Protein AF-A0A3S3R1X0-F1 (afdb_monomer)

Mean predicted aligned error: 11.69 Å

pLDDT: mean 77.54, std 13.38, range [48.22, 95.5]

Organism: NCBI:txid1859133

Structure (mmCIF, N/CA/C/O backbone):
data_AF-A0A3S3R1X0-F1
#
_entry.id   AF-A0A3S3R1X0-F1
#
loop_
_atom_site.group_PDB
_atom_site.id
_atom_site.type_symbol
_atom_site.label_atom_id
_atom_site.label_alt_id
_atom_site.label_comp_id
_atom_site.label_asym_id
_atom_site.label_entity_id
_atom_site.label_seq_id
_atom_site.pdbx_PDB_ins_code
_atom_site.Cartn_x
_atom_site.Cartn_y
_atom_site.Cartn_z
_atom_site.occupancy
_atom_site.B_iso_or_equiv
_atom_site.auth_seq_id
_atom_site.auth_comp_id
_atom_site.auth_asym_id
_atom_site.auth_atom_id
_atom_site.pdbx_PDB_model_num
ATOM 1 N N . MET A 1 1 ? -2.869 4.949 3.971 1.00 79.75 1 MET A N 1
ATOM 2 C CA . MET A 1 1 ? -4.034 4.522 3.179 1.00 79.75 1 MET A CA 1
ATOM 3 C C . MET A 1 1 ? -5.345 4.924 3.869 1.00 79.75 1 MET A C 1
ATOM 5 O O . MET A 1 1 ? -5.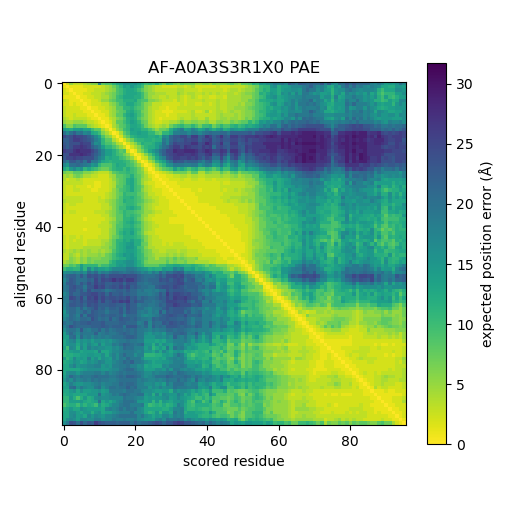920 5.907 3.430 1.00 79.75 1 MET A O 1
ATOM 9 N N . LEU A 1 2 ? -5.701 4.366 5.033 1.00 88.69 2 LEU A N 1
ATOM 10 C CA . LEU A 1 2 ? -6.910 4.738 5.812 1.00 88.69 2 LEU A CA 1
ATOM 11 C C . LEU A 1 2 ? -7.113 6.249 6.059 1.00 88.69 2 LEU A C 1
ATOM 13 O O . LEU A 1 2 ? -8.206 6.770 5.876 1.00 88.69 2 LEU A O 1
ATOM 17 N N . LYS A 1 3 ? -6.039 6.986 6.386 1.00 86.56 3 LYS A N 1
ATOM 18 C CA . LYS A 1 3 ? -6.093 8.452 6.559 1.00 86.56 3 LYS A CA 1
ATOM 19 C C . LYS A 1 3 ? -6.559 9.200 5.297 1.00 86.56 3 LYS A C 1
ATOM 21 O O . LYS A 1 3 ? -7.190 10.242 5.425 1.00 86.56 3 LYS A O 1
ATOM 26 N N . ARG A 1 4 ? -6.225 8.703 4.095 1.00 85.00 4 ARG A N 1
ATOM 27 C CA . ARG A 1 4 ? -6.652 9.310 2.817 1.00 85.00 4 ARG A CA 1
ATOM 28 C C . ARG A 1 4 ? -8.145 9.084 2.565 1.00 85.00 4 ARG A C 1
ATOM 30 O O . ARG A 1 4 ? -8.790 9.975 2.037 1.00 85.00 4 ARG A O 1
ATOM 37 N N . GLU A 1 5 ? -8.675 7.956 3.032 1.00 85.88 5 GLU A N 1
ATOM 38 C CA . GLU A 1 5 ? -10.105 7.605 3.002 1.00 85.88 5 GLU A CA 1
ATOM 39 C C . GLU A 1 5 ? -10.906 8.260 4.147 1.00 85.88 5 GLU A C 1
ATOM 41 O O . GLU A 1 5 ? -12.083 7.978 4.340 1.00 85.88 5 GLU A O 1
ATOM 46 N N . GLY A 1 6 ? -10.275 9.129 4.948 1.00 88.56 6 GLY A N 1
ATOM 47 C CA . GLY A 1 6 ? -10.934 9.839 6.046 1.00 88.56 6 GLY A CA 1
ATOM 48 C C . GLY A 1 6 ? -11.225 8.987 7.286 1.00 88.56 6 GLY A C 1
ATOM 49 O O . GLY A 1 6 ? -11.931 9.457 8.176 1.00 88.56 6 GLY A O 1
ATOM 50 N N . ILE A 1 7 ? -10.666 7.775 7.386 1.00 89.62 7 ILE A N 1
ATOM 51 C CA . ILE A 1 7 ? -10.919 6.862 8.508 1.00 89.62 7 ILE A CA 1
ATOM 52 C C . ILE A 1 7 ? -9.928 7.129 9.653 1.00 89.62 7 ILE A C 1
ATOM 54 O O . ILE A 1 7 ? -8.712 6.988 9.462 1.00 89.62 7 ILE A O 1
ATOM 58 N N . PRO A 1 8 ? -10.404 7.491 10.862 1.00 89.56 8 PRO A N 1
ATOM 59 C CA . PRO A 1 8 ? -9.548 7.622 12.035 1.00 89.56 8 PRO A CA 1
ATOM 60 C C . PRO A 1 8 ? -9.014 6.252 12.473 1.00 89.56 8 PRO A C 1
ATOM 62 O O . PRO A 1 8 ? -9.783 5.372 12.854 1.00 89.56 8 PRO A O 1
ATOM 65 N N . SER A 1 9 ? -7.692 6.083 12.465 1.00 90.50 9 SER A N 1
ATOM 66 C CA . SER A 1 9 ? -7.041 4.811 12.798 1.00 90.50 9 SER A CA 1
ATOM 67 C C . SER A 1 9 ? -5.724 5.012 13.547 1.00 90.50 9 SER A C 1
ATOM 69 O O . SER A 1 9 ? -5.005 5.974 13.261 1.00 90.50 9 SER A O 1
ATOM 71 N N . ILE A 1 10 ? -5.363 4.074 14.425 1.00 91.12 10 ILE A N 1
ATOM 72 C CA . ILE A 1 10 ? -4.055 4.021 15.100 1.00 91.12 10 ILE A CA 1
ATOM 73 C C . ILE A 1 10 ? -3.376 2.694 14.763 1.00 91.12 10 ILE A C 1
ATOM 75 O O . ILE A 1 10 ? -3.961 1.634 14.966 1.00 91.12 10 ILE A O 1
ATOM 79 N N . ALA A 1 11 ? -2.143 2.760 14.266 1.00 86.94 11 ALA A N 1
ATOM 80 C CA . ALA A 1 11 ? -1.293 1.595 14.055 1.00 86.94 11 ALA A CA 1
ATOM 81 C C . ALA A 1 11 ? -0.484 1.308 15.329 1.00 86.94 11 ALA A C 1
ATOM 83 O O . ALA A 1 11 ? 0.147 2.214 15.873 1.00 86.94 11 ALA A O 1
ATOM 84 N N . VAL A 1 12 ? -0.515 0.063 15.798 1.00 86.31 12 VAL A N 1
ATOM 85 C CA . VAL A 1 12 ? 0.174 -0.404 17.005 1.00 86.31 12 VAL A CA 1
ATOM 86 C C . VAL A 1 12 ? 0.992 -1.641 16.656 1.00 86.31 12 VAL A C 1
ATOM 88 O O . VAL A 1 12 ? 0.463 -2.608 16.110 1.00 86.31 12 VAL A O 1
ATOM 91 N N . SER A 1 13 ? 2.280 -1.611 16.976 1.00 77.00 13 SER A N 1
ATOM 92 C CA . SER A 1 13 ? 3.156 -2.780 16.946 1.00 77.00 13 SER A CA 1
ATOM 93 C C . SER A 1 13 ? 3.248 -3.376 18.346 1.00 77.00 13 SER A C 1
ATOM 95 O O . SER A 1 13 ? 3.460 -2.635 19.305 1.00 77.00 13 SER A O 1
ATOM 97 N N . GLU A 1 14 ? 3.143 -4.695 18.464 1.00 65.62 14 GLU A N 1
ATOM 98 C CA . GLU A 1 14 ? 3.676 -5.385 19.640 1.00 65.62 14 GLU A CA 1
ATOM 99 C C . GLU A 1 14 ? 5.199 -5.470 19.474 1.00 65.62 14 GLU A C 1
ATOM 101 O O . GLU A 1 14 ? 5.680 -5.696 18.365 1.00 65.62 14 GLU A O 1
ATOM 106 N N . ASP A 1 15 ? 5.951 -5.189 20.539 1.00 61.72 15 ASP A N 1
ATOM 107 C CA . ASP A 1 15 ? 7.405 -4.995 20.534 1.00 61.72 15 ASP A CA 1
ATOM 108 C C . ASP A 1 15 ? 8.173 -6.033 19.689 1.00 61.72 15 ASP A C 1
ATOM 110 O O . ASP A 1 15 ? 8.497 -7.127 20.148 1.00 61.72 15 ASP A O 1
ATOM 114 N N . SER A 1 16 ? 8.539 -5.675 18.456 1.00 53.66 16 SER A N 1
ATOM 115 C CA . SER A 1 16 ? 9.461 -6.456 17.631 1.00 53.66 16 SER A CA 1
ATOM 116 C C . SER A 1 16 ? 10.818 -5.766 17.628 1.00 53.66 16 SER A C 1
ATOM 118 O O . SER A 1 16 ? 11.134 -4.945 16.764 1.00 53.66 16 SER A O 1
ATOM 120 N N . ASN A 1 17 ? 11.620 -6.091 18.640 1.00 48.97 17 ASN A N 1
ATOM 121 C CA . ASN A 1 17 ? 13.052 -5.830 18.645 1.00 48.97 17 ASN A CA 1
ATOM 122 C C . ASN A 1 17 ? 13.641 -6.446 17.358 1.00 48.97 17 ASN A C 1
ATOM 124 O O . ASN A 1 17 ? 13.473 -7.641 17.126 1.00 48.97 17 ASN A O 1
ATOM 128 N N . CYS A 1 18 ? 14.288 -5.643 16.507 1.00 55.47 18 CYS A N 1
ATOM 129 C CA . CYS A 1 18 ? 14.878 -6.061 15.223 1.00 55.47 18 CYS A CA 1
ATOM 130 C C . CYS A 1 18 ? 16.132 -6.946 15.415 1.00 55.47 18 CYS A C 1
ATOM 132 O O . CYS A 1 18 ? 17.221 -6.639 14.935 1.00 55.47 18 CYS A O 1
ATOM 134 N N . GLY A 1 19 ? 15.995 -8.046 16.154 1.00 52.09 19 GLY A N 1
ATOM 135 C CA . GLY A 1 19 ? 17.039 -9.020 16.432 1.00 52.09 19 GLY A CA 1
ATOM 136 C C . GLY A 1 19 ? 16.588 -10.419 16.028 1.00 52.09 19 GLY A C 1
ATOM 137 O O . GLY A 1 19 ? 15.831 -11.049 16.750 1.00 52.09 19 GLY A O 1
ATOM 138 N N . GLN A 1 20 ? 17.117 -10.888 14.896 1.00 49.00 20 GLN A N 1
ATOM 139 C CA . GLN A 1 20 ? 17.122 -12.276 14.411 1.00 49.00 20 GLN A CA 1
ATOM 140 C C . GLN A 1 20 ? 15.781 -12.949 14.051 1.00 49.00 20 GLN A C 1
ATOM 142 O O . GLN A 1 20 ? 15.090 -13.509 14.890 1.00 49.00 20 GLN A O 1
ATOM 147 N N . GLY A 1 21 ? 15.581 -13.092 12.733 1.00 50.72 21 GLY A N 1
ATOM 148 C CA . GLY A 1 21 ? 15.026 -14.307 12.125 1.00 50.72 21 GLY A CA 1
ATOM 149 C C . GLY A 1 21 ? 13.514 -14.312 11.902 1.00 50.72 21 GLY A C 1
ATOM 150 O O . GLY A 1 21 ? 12.750 -14.481 12.838 1.00 50.72 21 GLY A O 1
ATOM 151 N N . SER A 1 22 ? 13.109 -14.249 10.626 1.00 48.22 22 SER A N 1
ATOM 152 C CA . SER A 1 22 ? 11.730 -14.405 10.126 1.00 48.22 22 SER A CA 1
ATOM 153 C C . SER A 1 22 ? 10.782 -13.224 10.408 1.00 48.22 22 SER A C 1
ATOM 155 O O . SER A 1 22 ? 9.907 -13.299 11.267 1.00 48.22 22 SER A O 1
ATOM 157 N N . CYS A 1 23 ? 10.922 -12.147 9.621 1.00 52.62 23 CYS A N 1
ATOM 158 C CA . CYS A 1 23 ? 10.056 -10.958 9.614 1.00 52.62 23 CYS A CA 1
ATOM 159 C C . CYS A 1 23 ? 8.610 -11.252 9.164 1.00 52.62 23 CYS A C 1
ATOM 161 O O . CYS A 1 23 ? 8.199 -10.861 8.074 1.00 52.62 23 CYS A O 1
ATOM 163 N N . ALA A 1 24 ? 7.810 -11.890 10.014 1.00 54.47 24 ALA A N 1
ATOM 164 C CA . ALA A 1 24 ? 6.364 -11.715 9.976 1.00 54.47 24 ALA A CA 1
ATOM 165 C C . ALA A 1 24 ? 6.024 -10.499 10.852 1.00 54.47 24 ALA A C 1
ATOM 167 O O . ALA A 1 24 ? 5.821 -10.621 12.059 1.00 54.47 24 ALA A O 1
ATOM 168 N N . THR A 1 25 ? 6.051 -9.301 10.266 1.00 65.56 25 THR A N 1
ATOM 169 C CA . THR A 1 25 ? 5.652 -8.075 10.968 1.00 65.56 25 THR A CA 1
ATOM 170 C C . THR A 1 25 ? 4.134 -8.065 11.102 1.00 65.56 25 THR A C 1
ATOM 172 O O . THR A 1 25 ? 3.424 -7.755 10.150 1.00 65.56 25 THR A O 1
ATOM 175 N N . ASN A 1 26 ? 3.631 -8.408 12.286 1.00 70.94 26 ASN A N 1
ATOM 176 C CA . ASN A 1 26 ? 2.222 -8.222 12.610 1.00 70.94 26 ASN A CA 1
ATOM 177 C C . ASN A 1 26 ? 2.006 -6.786 13.099 1.00 70.94 26 ASN A C 1
ATOM 179 O O . ASN A 1 26 ? 2.696 -6.318 14.004 1.00 70.94 26 ASN A O 1
ATOM 183 N N . LEU A 1 27 ? 1.045 -6.089 12.494 1.00 81.38 27 LEU A N 1
ATOM 184 C CA . LEU A 1 27 ? 0.634 -4.743 12.880 1.00 81.38 27 LEU A CA 1
ATOM 185 C C . LEU A 1 27 ? -0.848 -4.764 13.243 1.00 81.38 27 LEU A C 1
ATOM 187 O O . LEU A 1 27 ? -1.676 -5.227 1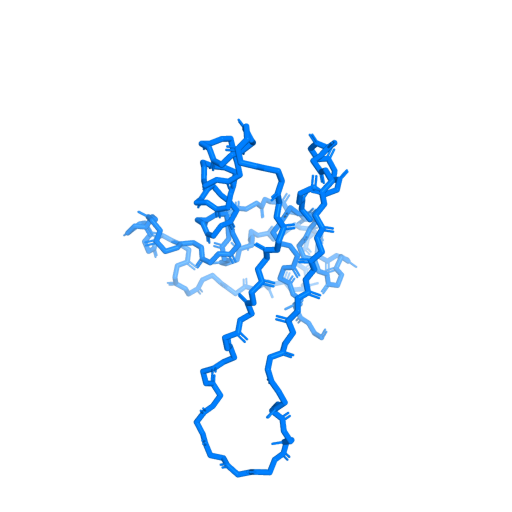2.459 1.00 81.38 27 LEU A O 1
ATOM 191 N N . PHE A 1 28 ? -1.193 -4.212 14.400 1.00 86.88 28 PHE A N 1
ATOM 192 C CA . PHE A 1 28 ? -2.581 -4.038 14.807 1.00 86.88 28 PHE A CA 1
ATOM 193 C C . PHE A 1 28 ? -3.070 -2.651 14.410 1.00 86.88 28 PHE A C 1
ATOM 195 O O . PHE A 1 28 ? -2.396 -1.649 14.647 1.00 86.88 28 PHE A O 1
ATOM 202 N N . VAL A 1 29 ? -4.270 -2.577 13.839 1.00 89.94 29 VAL A N 1
ATOM 203 C CA . VAL A 1 29 ? -4.915 -1.304 13.507 1.00 89.94 29 VAL A CA 1
ATOM 204 C C . VAL A 1 29 ? -6.158 -1.145 14.371 1.00 89.94 29 VAL A C 1
ATOM 206 O O . VAL A 1 29 ? -7.117 -1.904 14.251 1.00 89.94 29 VAL A O 1
ATOM 209 N N . GLN A 1 30 ? -6.145 -0.149 15.253 1.00 92.62 30 GLN A N 1
ATOM 210 C CA . GLN A 1 30 ? -7.310 0.225 16.048 1.00 92.62 30 GLN A CA 1
ATOM 211 C C . GLN A 1 30 ? -8.164 1.225 15.271 1.00 92.62 30 GLN A C 1
ATOM 213 O O . GLN A 1 30 ? -7.666 2.256 14.812 1.00 92.62 30 GLN A O 1
ATOM 218 N N . ILE A 1 31 ? -9.454 0.918 15.155 1.00 93.75 31 ILE A N 1
ATOM 219 C CA . ILE A 1 31 ? -10.467 1.692 14.428 1.00 93.75 31 ILE A CA 1
ATOM 220 C C . ILE A 1 31 ? -11.752 1.769 15.254 1.00 93.75 31 ILE A C 1
ATOM 222 O O . ILE A 1 31 ? -11.923 1.037 16.235 1.00 93.75 31 ILE A O 1
ATOM 226 N N . ARG A 1 32 ? -12.699 2.621 14.852 1.00 94.19 32 ARG A N 1
ATOM 227 C CA . ARG A 1 32 ? -14.055 2.550 15.410 1.00 94.19 32 ARG A CA 1
ATOM 228 C C . ARG A 1 32 ? -14.737 1.294 14.883 1.00 94.19 32 ARG A C 1
ATOM 230 O O . ARG A 1 32 ? -14.628 0.965 13.709 1.00 94.19 32 ARG A O 1
ATOM 237 N N . LYS A 1 33 ? -15.512 0.623 15.738 1.00 93.81 33 LYS A N 1
ATOM 238 C CA . LYS A 1 33 ? -16.255 -0.586 15.349 1.00 93.81 33 LYS A CA 1
ATOM 239 C C . LYS A 1 33 ? -17.215 -0.345 14.174 1.00 93.81 33 LYS A C 1
ATOM 241 O O . LYS A 1 33 ? -17.437 -1.261 13.391 1.00 93.81 33 LYS A O 1
ATOM 246 N N . SER A 1 34 ? -17.771 0.864 14.065 1.00 95.50 34 SER A N 1
ATOM 247 C CA . SER A 1 34 ? -18.637 1.275 12.952 1.00 95.50 34 SER A CA 1
ATOM 248 C C . SER A 1 34 ? -17.947 1.200 11.594 1.00 95.50 34 SER A C 1
ATOM 250 O O . SER A 1 34 ? -18.619 0.956 10.603 1.00 95.50 34 SER A O 1
ATOM 252 N N . ASP A 1 35 ? -16.626 1.359 11.566 1.00 93.50 35 ASP A N 1
ATOM 253 C CA . ASP A 1 35 ? -15.859 1.543 10.335 1.00 93.50 35 ASP A CA 1
ATOM 254 C C . ASP A 1 35 ? -15.253 0.208 9.859 1.00 93.50 35 ASP A C 1
ATOM 256 O O . ASP A 1 35 ? -14.528 0.166 8.874 1.00 93.50 35 ASP A O 1
ATOM 260 N N . LEU A 1 36 ? -15.523 -0.902 10.563 1.00 92.50 36 LEU A N 1
ATOM 261 C CA . LEU A 1 36 ? -14.860 -2.189 10.337 1.00 92.50 36 LEU A CA 1
ATOM 262 C C . LEU A 1 36 ? -15.035 -2.711 8.909 1.00 92.50 36 LEU A C 1
ATOM 264 O O . LEU A 1 36 ? -14.060 -3.138 8.300 1.00 92.50 36 LEU A O 1
ATOM 268 N N . GLN A 1 37 ? -16.263 -2.689 8.389 1.00 94.44 37 GLN A N 1
ATOM 269 C CA . GLN A 1 37 ? -16.544 -3.209 7.049 1.00 94.44 37 GLN A CA 1
ATOM 270 C C . GLN A 1 37 ? -15.834 -2.386 5.974 1.00 94.44 37 GLN A C 1
ATOM 272 O O . GLN A 1 37 ? -15.193 -2.956 5.093 1.00 94.44 37 GLN A O 1
ATOM 277 N N . ASP A 1 38 ? -15.880 -1.060 6.103 1.00 92.50 38 ASP A N 1
ATOM 278 C CA . ASP A 1 38 ? -15.218 -0.153 5.171 1.00 92.50 38 ASP A CA 1
ATOM 279 C C . ASP A 1 38 ? -13.700 -0.338 5.219 1.00 92.50 38 ASP A C 1
ATOM 281 O O . ASP A 1 38 ? -13.067 -0.480 4.177 1.00 92.50 38 ASP A O 1
ATOM 285 N N . VAL A 1 39 ? -13.114 -0.418 6.420 1.00 92.94 39 VAL A N 1
ATOM 286 C CA . VAL A 1 39 ? -11.670 -0.623 6.610 1.00 92.94 39 VAL A CA 1
ATOM 287 C C . VAL A 1 39 ? -11.196 -1.931 5.993 1.00 92.94 39 VAL A C 1
ATOM 289 O O . VAL A 1 39 ? -10.157 -1.927 5.339 1.00 92.94 39 VAL A O 1
ATOM 292 N N . VAL A 1 40 ? -11.927 -3.033 6.178 1.00 91.88 40 VAL A N 1
ATOM 293 C CA . VAL A 1 40 ? -11.554 -4.331 5.593 1.00 91.88 40 VAL A CA 1
ATOM 294 C C .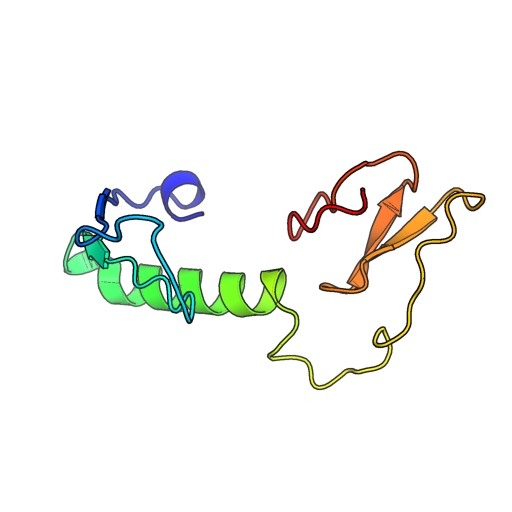 VAL A 1 40 ? -11.548 -4.250 4.067 1.00 91.88 40 VAL A C 1
ATOM 296 O O . VAL A 1 40 ? -10.529 -4.563 3.460 1.00 91.88 40 VAL A O 1
ATOM 299 N N . ALA A 1 41 ? -12.615 -3.734 3.452 1.00 91.38 41 ALA A N 1
ATOM 300 C CA . ALA A 1 41 ? -12.709 -3.619 1.993 1.00 91.38 41 ALA A CA 1
ATOM 301 C C . ALA A 1 41 ? -11.629 -2.696 1.398 1.00 91.38 41 ALA A C 1
ATOM 303 O O . ALA A 1 41 ? -11.095 -2.928 0.313 1.00 91.38 41 ALA A O 1
ATOM 304 N N . ILE A 1 42 ? -11.308 -1.628 2.124 1.00 90.88 42 ILE A N 1
ATOM 305 C CA . ILE A 1 42 ? -10.231 -0.695 1.812 1.00 90.88 42 ILE A CA 1
ATOM 306 C C . ILE A 1 42 ? -8.897 -1.457 1.849 1.00 90.88 42 ILE A C 1
ATOM 308 O O . ILE A 1 42 ? -8.231 -1.530 0.818 1.00 90.88 42 ILE A O 1
ATOM 312 N N . LEU A 1 43 ? -8.542 -2.105 2.963 1.00 89.50 43 LEU A N 1
ATOM 313 C CA . LEU A 1 43 ? -7.287 -2.856 3.103 1.00 89.50 43 LEU A CA 1
ATOM 314 C C . LEU A 1 43 ? -7.133 -3.985 2.076 1.00 89.50 43 LEU A C 1
ATOM 316 O O . LEU A 1 43 ? -6.044 -4.139 1.532 1.00 89.50 43 LEU A O 1
ATOM 320 N N . GLU A 1 44 ? -8.195 -4.732 1.776 1.00 87.50 44 GLU A N 1
ATOM 321 C CA . GLU A 1 44 ? -8.186 -5.769 0.736 1.00 87.50 44 GLU A CA 1
ATOM 322 C C . GLU A 1 44 ? -7.829 -5.171 -0.630 1.00 87.50 44 GLU A C 1
ATOM 324 O O . GLU A 1 44 ? -6.886 -5.625 -1.276 1.00 87.50 44 GLU A O 1
ATOM 329 N N . ARG A 1 45 ? -8.484 -4.073 -1.030 1.00 84.38 45 ARG A N 1
ATOM 330 C CA . ARG A 1 45 ? -8.193 -3.391 -2.303 1.00 84.38 45 ARG A CA 1
ATOM 331 C C . ARG A 1 45 ? -6.742 -2.910 -2.400 1.00 84.38 45 ARG A C 1
ATOM 333 O O . ARG A 1 45 ? -6.136 -2.983 -3.467 1.00 84.38 45 ARG A O 1
ATOM 340 N N . ASP A 1 46 ? -6.179 -2.380 -1.318 1.00 84.31 46 ASP A N 1
ATOM 341 C CA . ASP A 1 46 ? -4.785 -1.912 -1.319 1.00 84.31 46 ASP A CA 1
ATOM 342 C C . ASP A 1 46 ? -3.778 -3.044 -1.245 1.00 84.31 46 ASP A C 1
ATOM 344 O O . ASP A 1 46 ? -2.742 -2.948 -1.897 1.00 84.31 46 ASP A O 1
ATOM 348 N N . HIS A 1 47 ? -4.083 -4.132 -0.536 1.00 81.38 47 HIS A N 1
ATOM 349 C CA . HIS A 1 47 ? -3.261 -5.337 -0.569 1.00 81.38 47 HIS A CA 1
ATOM 350 C C . HIS A 1 47 ? -3.111 -5.833 -2.006 1.00 81.38 47 HIS A C 1
ATOM 352 O O . HIS A 1 47 ? -1.998 -6.048 -2.479 1.00 81.38 47 HIS A O 1
ATOM 358 N N . VAL A 1 48 ? -4.219 -5.899 -2.734 1.00 80.81 48 VAL A N 1
ATOM 359 C CA . VAL A 1 48 ? -4.262 -6.305 -4.140 1.00 80.81 48 VAL A CA 1
ATOM 360 C C . VAL A 1 48 ? -3.458 -5.360 -5.019 1.00 80.81 48 VAL A C 1
ATOM 362 O O . VAL A 1 48 ? -2.544 -5.796 -5.711 1.00 80.81 48 VAL A O 1
ATOM 365 N N . ARG A 1 49 ? -3.728 -4.054 -4.941 1.00 77.38 49 ARG A N 1
ATOM 366 C CA . ARG A 1 49 ? -3.025 -3.049 -5.749 1.00 77.38 49 ARG A CA 1
ATOM 367 C C . ARG A 1 49 ? -1.520 -3.004 -5.473 1.00 77.38 49 ARG A C 1
ATOM 369 O O . ARG A 1 49 ? -0.739 -2.782 -6.391 1.00 77.38 49 ARG A O 1
ATOM 376 N N . SER A 1 50 ? -1.112 -3.135 -4.211 1.00 72.44 50 SER A N 1
ATOM 377 C CA . SER A 1 50 ? 0.294 -2.990 -3.807 1.00 72.44 50 SER A CA 1
ATOM 378 C C . SER A 1 50 ? 1.128 -4.244 -4.052 1.00 72.44 50 SER A C 1
ATOM 380 O O . SER A 1 50 ? 2.330 -4.129 -4.284 1.00 72.44 50 SER A O 1
ATOM 382 N N . THR A 1 51 ? 0.512 -5.427 -4.006 1.00 69.81 51 THR A N 1
ATOM 383 C CA . THR A 1 51 ? 1.223 -6.706 -4.149 1.00 69.81 51 THR A CA 1
ATOM 384 C C . THR A 1 51 ? 1.020 -7.378 -5.502 1.00 69.81 51 THR A C 1
ATOM 386 O O . THR A 1 51 ? 1.806 -8.255 -5.849 1.00 69.81 51 THR A O 1
ATOM 389 N N . GLY A 1 52 ? -0.026 -7.007 -6.245 1.00 66.50 52 GLY A N 1
ATOM 390 C CA . GLY A 1 52 ? -0.407 -7.662 -7.497 1.00 66.50 52 GLY A CA 1
ATOM 391 C C . GLY A 1 52 ? -0.929 -9.095 -7.323 1.00 66.50 52 GLY A C 1
ATOM 392 O O . GLY A 1 52 ? -1.113 -9.788 -8.312 1.00 66.50 52 GLY A O 1
ATOM 393 N N . LEU A 1 53 ? -1.162 -9.570 -6.088 1.00 65.88 53 LEU A N 1
ATOM 394 C CA . LEU A 1 53 ? -1.400 -10.995 -5.800 1.00 65.88 53 LEU A CA 1
ATOM 395 C C . LEU A 1 53 ? -2.796 -11.524 -6.161 1.00 65.88 53 LEU A C 1
ATOM 397 O O . LEU A 1 53 ? -2.953 -12.740 -6.260 1.00 65.88 53 LEU A O 1
ATOM 401 N N . GLU A 1 54 ? -3.807 -10.667 -6.339 1.00 59.16 54 GLU A N 1
ATOM 402 C CA . GLU A 1 54 ? -5.114 -11.125 -6.848 1.00 59.16 54 GLU A CA 1
ATOM 403 C C . GLU A 1 54 ? -5.093 -11.387 -8.352 1.00 59.16 54 GLU A C 1
ATOM 405 O O . GLU A 1 54 ? -5.890 -12.191 -8.840 1.00 59.16 54 GLU A O 1
ATOM 410 N N . ASP A 1 55 ? -4.175 -10.753 -9.083 1.00 54.41 55 ASP A N 1
ATOM 411 C CA . ASP A 1 55 ? -4.055 -10.980 -10.509 1.00 54.41 55 ASP A CA 1
ATOM 412 C C . ASP A 1 55 ? -3.064 -12.124 -10.736 1.00 54.41 55 ASP A C 1
ATOM 414 O O . ASP A 1 55 ? -1.845 -11.965 -10.734 1.00 54.41 55 ASP A O 1
ATOM 418 N N . HIS A 1 56 ? -3.596 -13.324 -10.970 1.00 53.69 56 HIS A N 1
ATOM 419 C CA . HIS A 1 56 ? -2.837 -14.391 -11.624 1.00 53.69 56 HIS A CA 1
ATOM 420 C C . HIS A 1 56 ? -2.412 -14.005 -13.060 1.00 53.69 56 HIS A C 1
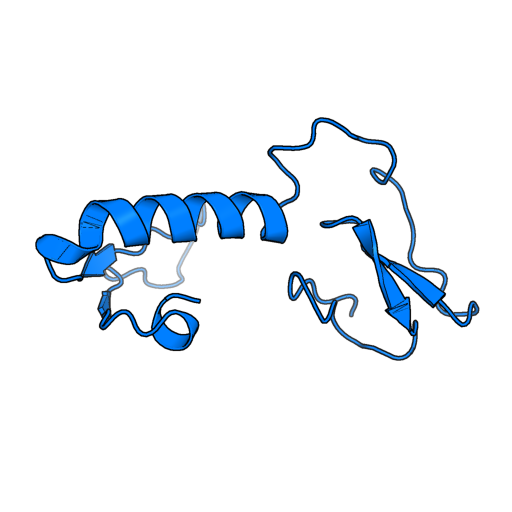ATOM 422 O O . HIS A 1 56 ? -1.894 -14.857 -13.789 1.00 53.69 56 HIS A O 1
ATOM 428 N N . ASP A 1 57 ? -2.616 -12.753 -13.487 1.00 55.31 57 ASP A N 1
ATOM 429 C CA . ASP A 1 57 ? -2.003 -12.187 -14.674 1.00 55.31 57 ASP A CA 1
ATOM 430 C C . ASP A 1 57 ? -0.492 -11.985 -14.488 1.00 55.31 57 ASP A C 1
ATOM 432 O O . ASP A 1 57 ? 0.031 -10.917 -14.180 1.00 55.31 57 ASP A O 1
ATOM 436 N N . LEU A 1 58 ? 0.240 -13.065 -14.747 1.00 58.31 58 LEU A N 1
ATOM 437 C CA . LEU A 1 58 ? 1.690 -13.060 -14.891 1.00 58.31 58 LEU A CA 1
ATOM 438 C C . LEU A 1 58 ? 2.153 -12.35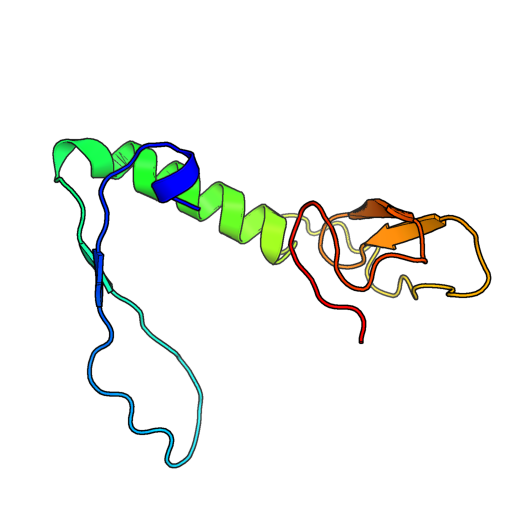7 -16.185 1.00 58.31 58 LEU A C 1
ATOM 440 O O . LEU A 1 58 ? 3.327 -12.484 -16.533 1.00 58.31 58 LEU A O 1
ATOM 444 N N . SER A 1 59 ? 1.292 -11.636 -16.920 1.00 64.50 59 SER A N 1
ATOM 445 C CA . SER A 1 59 ? 1.691 -10.905 -18.135 1.00 64.50 59 SER A CA 1
ATOM 446 C C . SER A 1 59 ? 2.839 -9.924 -17.887 1.00 64.50 59 SER A C 1
ATOM 448 O O . SER A 1 59 ? 3.679 -9.718 -18.764 1.00 64.50 59 SER A O 1
ATOM 450 N N . THR A 1 60 ? 2.922 -9.366 -16.679 1.00 61.75 60 THR A N 1
ATOM 451 C CA . THR A 1 60 ? 4.001 -8.480 -16.224 1.00 61.75 60 THR A CA 1
ATOM 452 C C . THR A 1 60 ? 5.059 -9.189 -15.377 1.00 61.75 60 THR A C 1
ATOM 454 O O . THR A 1 60 ? 6.068 -8.571 -15.026 1.00 61.75 60 THR A O 1
ATOM 457 N N . ALA A 1 61 ? 4.908 -10.488 -15.086 1.00 57.16 61 ALA A N 1
ATOM 458 C CA . ALA A 1 61 ? 5.907 -11.273 -14.367 1.00 57.16 61 ALA A CA 1
ATOM 459 C C . ALA A 1 61 ? 7.153 -11.466 -15.250 1.00 57.16 61 ALA A C 1
ATOM 461 O O . ALA A 1 61 ? 7.208 -12.328 -16.123 1.00 57.16 61 ALA A O 1
ATOM 462 N N . GLY A 1 62 ? 8.161 -10.620 -15.029 1.00 57.12 62 GLY A N 1
ATOM 463 C CA . GLY A 1 62 ? 9.367 -10.531 -15.858 1.00 57.12 62 GLY A CA 1
ATOM 464 C C . GLY A 1 62 ? 9.503 -9.215 -16.626 1.00 57.12 62 GLY A C 1
ATOM 465 O O . GLY A 1 62 ? 10.50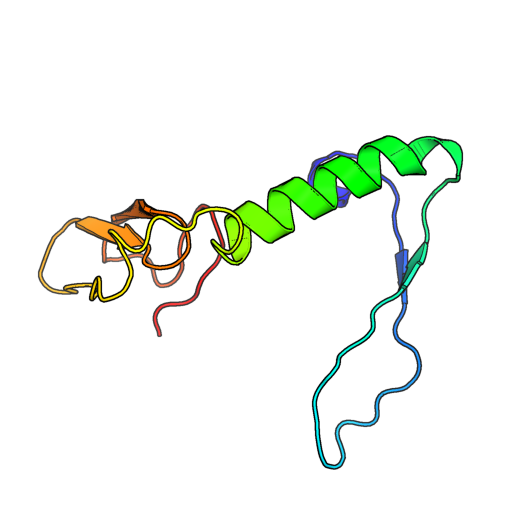1 -9.029 -17.320 1.00 57.12 62 GLY A O 1
ATOM 466 N N . ALA A 1 63 ? 8.549 -8.287 -16.488 1.00 65.19 63 ALA A N 1
ATOM 467 C CA . ALA A 1 63 ? 8.700 -6.926 -16.981 1.00 65.19 63 ALA A CA 1
ATOM 468 C C . ALA A 1 63 ? 9.883 -6.248 -16.271 1.00 65.19 63 ALA A C 1
ATOM 470 O O . ALA A 1 63 ? 9.905 -6.095 -15.049 1.00 65.19 63 ALA A O 1
ATOM 471 N N . VAL A 1 64 ? 10.885 -5.860 -17.057 1.00 70.56 64 VAL A N 1
ATOM 472 C CA . VAL A 1 64 ? 12.040 -5.085 -16.602 1.00 70.56 64 VAL A CA 1
ATOM 473 C C . VAL A 1 64 ? 11.775 -3.622 -16.925 1.00 70.56 64 VAL A C 1
ATOM 475 O O . VAL A 1 64 ? 11.314 -3.299 -18.020 1.00 70.56 64 VAL A O 1
ATOM 478 N N . ILE A 1 65 ? 12.072 -2.731 -15.981 1.00 75.44 65 ILE A N 1
ATOM 479 C CA . ILE A 1 65 ? 12.029 -1.291 -16.232 1.00 75.44 65 ILE A CA 1
ATOM 480 C C . ILE A 1 65 ? 13.241 -0.943 -17.090 1.00 75.44 65 ILE A C 1
ATOM 482 O O . ILE A 1 65 ? 14.370 -0.916 -16.600 1.00 75.44 65 ILE A O 1
ATOM 486 N N . ASP A 1 66 ? 13.003 -0.704 -18.377 1.00 76.69 66 ASP A N 1
ATOM 487 C CA . ASP A 1 66 ? 14.008 -0.131 -19.264 1.00 76.69 66 ASP A CA 1
ATOM 488 C C . ASP A 1 66 ? 14.151 1.362 -18.954 1.00 76.69 66 ASP A C 1
ATOM 490 O O . ASP A 1 66 ? 13.322 2.177 -19.352 1.00 76.69 66 ASP A O 1
ATOM 494 N N . THR A 1 67 ? 15.203 1.726 -18.225 1.00 74.25 67 THR A N 1
ATOM 495 C CA . THR A 1 67 ? 15.474 3.114 -17.827 1.00 74.25 67 THR A CA 1
ATOM 496 C C . THR A 1 67 ? 15.899 4.013 -18.990 1.00 74.25 67 THR A C 1
ATOM 498 O O . THR A 1 67 ? 15.975 5.227 -18.811 1.00 74.25 67 THR A O 1
ATOM 501 N N . ALA A 1 68 ? 16.169 3.453 -20.176 1.00 77.44 68 ALA A N 1
ATOM 502 C CA . ALA A 1 68 ? 16.456 4.223 -21.384 1.00 77.44 68 ALA A CA 1
ATOM 503 C C . ALA A 1 68 ? 15.190 4.590 -22.180 1.00 77.44 68 ALA A C 1
ATOM 505 O O . ALA A 1 68 ? 15.248 5.480 -23.032 1.00 77.44 68 ALA A O 1
ATOM 506 N N . ALA A 1 69 ? 14.058 3.931 -21.919 1.00 82.38 69 ALA A N 1
ATOM 507 C CA . ALA A 1 69 ? 12.766 4.283 -22.503 1.00 82.38 69 ALA A CA 1
ATOM 508 C C . ALA A 1 69 ? 12.143 5.484 -21.772 1.00 82.38 69 ALA A C 1
ATOM 510 O O . ALA A 1 69 ? 12.463 5.737 -20.619 1.00 82.38 69 ALA A O 1
ATOM 511 N N . GLU A 1 70 ? 11.228 6.224 -22.405 1.00 83.56 70 GLU A N 1
ATOM 512 C CA . GLU A 1 70 ? 10.514 7.338 -21.747 1.00 83.56 70 GLU A CA 1
ATOM 513 C C . GLU A 1 70 ? 9.433 6.853 -20.766 1.00 83.56 70 GLU A C 1
ATOM 515 O O . GLU A 1 70 ? 9.093 7.546 -19.809 1.00 83.56 70 GLU A O 1
ATOM 520 N N . GLN A 1 71 ? 8.879 5.661 -21.000 1.00 87.56 71 GLN A N 1
ATOM 521 C CA . GLN A 1 71 ? 7.806 5.078 -20.199 1.00 87.56 71 GLN A CA 1
ATOM 522 C C . GLN A 1 71 ? 8.100 3.617 -19.878 1.00 87.56 71 GLN A C 1
ATOM 524 O O . GLN A 1 71 ? 8.631 2.882 -20.710 1.00 87.56 71 GLN A O 1
ATOM 529 N N . ALA A 1 72 ? 7.698 3.194 -18.684 1.00 86.50 72 ALA A N 1
ATOM 530 C CA . ALA A 1 72 ? 7.746 1.808 -18.247 1.00 86.50 72 ALA A CA 1
ATOM 531 C C . ALA A 1 72 ? 6.423 1.395 -17.602 1.00 86.50 72 ALA A C 1
ATOM 533 O O . ALA A 1 72 ? 5.648 2.218 -17.114 1.00 86.50 72 ALA A O 1
ATOM 534 N N . THR A 1 73 ? 6.173 0.089 -17.604 1.00 85.38 73 THR A N 1
ATOM 535 C CA . THR A 1 73 ? 5.038 -0.527 -16.911 1.00 85.38 73 THR A CA 1
ATOM 536 C C . THR A 1 73 ? 5.510 -1.068 -15.569 1.00 85.38 73 THR A C 1
ATOM 538 O O . THR A 1 73 ? 6.530 -1.751 -15.497 1.00 85.38 73 THR A O 1
ATOM 541 N N . CYS A 1 74 ? 4.787 -0.754 -14.494 1.00 82.75 74 CYS A N 1
ATOM 542 C CA . CYS A 1 74 ? 5.128 -1.213 -13.156 1.00 82.75 74 CYS A CA 1
ATOM 543 C C . CYS A 1 74 ? 4.960 -2.737 -13.072 1.00 82.75 74 CYS A C 1
ATOM 545 O O . CYS A 1 74 ? 3.850 -3.222 -13.292 1.00 82.75 74 CYS A O 1
ATOM 547 N N . PRO A 1 75 ? 6.005 -3.498 -12.699 1.00 78.00 75 PRO A N 1
ATOM 548 C CA . PRO A 1 75 ? 5.909 -4.953 -12.615 1.00 78.00 75 PRO A CA 1
ATOM 549 C C . PRO A 1 75 ? 5.004 -5.444 -11.472 1.00 78.00 75 PRO A C 1
ATOM 551 O O . PRO A 1 75 ? 4.614 -6.602 -11.485 1.00 78.00 75 PRO A O 1
ATOM 554 N N . ALA A 1 76 ? 4.674 -4.595 -10.489 1.00 75.38 76 ALA A N 1
ATOM 555 C CA . ALA A 1 76 ? 3.809 -4.972 -9.366 1.00 75.38 76 ALA A CA 1
ATOM 556 C C . ALA A 1 76 ? 2.320 -4.685 -9.596 1.00 75.38 76 ALA A C 1
ATOM 558 O O . ALA A 1 76 ? 1.485 -5.438 -9.113 1.00 75.38 76 ALA A O 1
ATOM 559 N N . CYS A 1 77 ? 1.976 -3.598 -10.296 1.00 75.31 77 CYS A N 1
ATOM 560 C CA . CYS A 1 77 ? 0.575 -3.182 -10.446 1.00 75.31 77 CYS A CA 1
ATOM 561 C C . CYS A 1 77 ? 0.143 -2.874 -11.886 1.00 75.31 77 CYS A C 1
ATOM 563 O O . CYS A 1 77 ? -0.994 -2.470 -12.105 1.00 75.31 77 CYS A O 1
ATOM 565 N N . GLY A 1 78 ? 1.038 -2.987 -12.873 1.00 78.56 78 GLY A N 1
ATOM 566 C CA . GLY A 1 78 ? 0.724 -2.723 -14.282 1.00 78.56 78 GLY A CA 1
ATOM 567 C C . GLY A 1 78 ? 0.544 -1.243 -14.653 1.00 78.56 78 GLY A C 1
ATOM 568 O O . GLY A 1 78 ? 0.295 -0.929 -15.814 1.00 78.56 78 GLY A O 1
ATOM 569 N N . TYR A 1 79 ? 0.693 -0.307 -13.710 1.00 84.06 79 TYR A N 1
ATOM 570 C CA . TYR A 1 79 ? 0.586 1.126 -13.998 1.00 84.06 79 TYR A CA 1
ATOM 571 C C . TYR A 1 79 ? 1.700 1.592 -14.950 1.00 84.06 79 TYR A C 1
ATOM 573 O O . TYR A 1 79 ? 2.870 1.283 -14.723 1.00 84.06 79 TYR A O 1
ATOM 581 N N . SER A 1 80 ? 1.357 2.354 -15.993 1.00 86.94 80 SER A N 1
ATOM 582 C CA . SER A 1 80 ? 2.331 2.962 -16.912 1.00 86.94 80 SER A CA 1
ATOM 583 C C . SER A 1 80 ? 2.773 4.334 -16.406 1.00 86.94 80 SER A C 1
ATOM 585 O O . SER A 1 80 ? 1.941 5.203 -16.148 1.00 86.94 80 SER A O 1
ATOM 587 N N . PHE A 1 81 ? 4.079 4.538 -16.259 1.00 87.44 81 PHE A N 1
ATOM 588 C CA . PHE A 1 81 ? 4.661 5.751 -15.683 1.00 87.44 81 PHE A CA 1
ATOM 589 C C . PHE A 1 81 ? 5.939 6.173 -16.418 1.00 87.44 81 PHE A C 1
ATOM 591 O O . PHE A 1 81 ? 6.512 5.401 -17.187 1.00 87.44 81 PHE A O 1
ATOM 598 N N . SER A 1 82 ? 6.381 7.411 -16.176 1.00 87.38 82 SER A N 1
ATOM 599 C CA . SER A 1 82 ? 7.657 7.925 -16.688 1.00 87.38 82 SER A CA 1
ATOM 600 C C . SER A 1 82 ? 8.829 7.232 -16.001 1.00 87.38 82 SER A C 1
ATOM 602 O O . SER A 1 82 ? 8.888 7.197 -14.774 1.00 87.38 82 SER A O 1
ATOM 604 N N . THR A 1 83 ? 9.811 6.757 -16.760 1.00 84.69 83 THR A N 1
ATOM 605 C CA . THR A 1 83 ? 11.020 6.093 -16.222 1.00 84.69 83 THR A CA 1
ATOM 606 C C . THR A 1 83 ? 11.908 7.004 -15.376 1.00 84.69 83 THR A C 1
ATOM 608 O O . THR A 1 83 ? 12.822 6.532 -14.706 1.00 84.69 83 THR A O 1
ATOM 611 N N . THR A 1 84 ? 11.630 8.309 -15.372 1.00 84.88 84 THR A N 1
ATOM 612 C CA . THR A 1 84 ? 12.278 9.290 -14.494 1.00 84.88 84 THR A CA 1
ATOM 613 C C . THR A 1 84 ? 11.823 9.197 -13.035 1.00 84.88 84 THR A C 1
ATOM 615 O O . THR A 1 84 ? 12.473 9.779 -12.167 1.00 84.88 84 THR A O 1
ATOM 618 N N . GLU A 1 85 ? 10.706 8.525 -12.748 1.00 83.12 85 GLU A N 1
ATOM 619 C CA . GLU A 1 85 ? 10.197 8.350 -11.384 1.00 83.12 85 GLU A CA 1
ATOM 620 C C . GLU A 1 85 ? 10.967 7.249 -10.640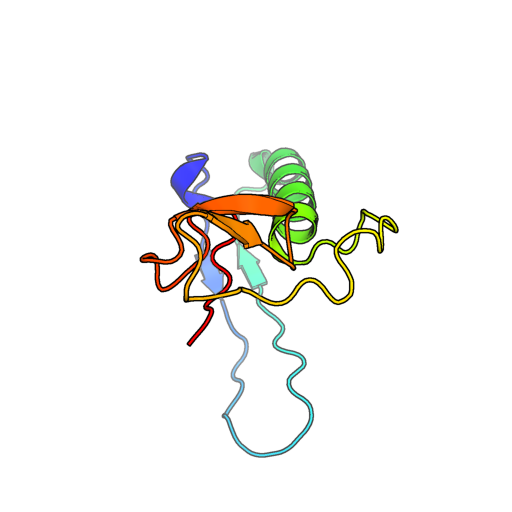 1.00 83.12 85 GLU A C 1
ATOM 622 O O . GLU A 1 85 ? 11.112 6.129 -11.128 1.00 83.12 85 GLU A O 1
ATOM 627 N N . ALA A 1 86 ? 11.407 7.537 -9.411 1.00 85.50 86 ALA A N 1
ATOM 628 C CA . ALA A 1 86 ? 12.114 6.566 -8.564 1.00 85.50 86 ALA A CA 1
ATOM 629 C C . ALA A 1 86 ? 11.179 5.521 -7.914 1.00 85.50 86 ALA A C 1
ATOM 631 O O . ALA A 1 86 ? 11.631 4.504 -7.382 1.00 85.50 86 ALA A O 1
ATOM 632 N N . SER A 1 87 ? 9.869 5.769 -7.946 1.00 86.75 87 SER A N 1
ATOM 633 C CA . SER A 1 87 ? 8.846 4.902 -7.365 1.00 86.75 87 SER A CA 1
ATOM 634 C C . SER A 1 87 ? 7.559 4.955 -8.175 1.00 86.75 87 SER A C 1
ATOM 636 O O . SER A 1 87 ? 7.215 6.007 -8.713 1.00 86.75 87 SER A O 1
ATOM 638 N N . CYS A 1 88 ? 6.804 3.859 -8.206 1.00 85.19 88 CYS A N 1
ATOM 639 C CA . CYS A 1 88 ? 5.504 3.831 -8.860 1.00 85.19 88 CYS A CA 1
ATOM 640 C C . CYS A 1 88 ? 4.546 4.827 -8.182 1.00 85.19 88 CYS A C 1
ATOM 642 O O . CYS A 1 88 ? 4.293 4.690 -6.982 1.00 85.19 88 CYS A O 1
ATOM 644 N N . PRO A 1 89 ? 3.955 5.784 -8.918 1.00 85.62 89 PRO A N 1
A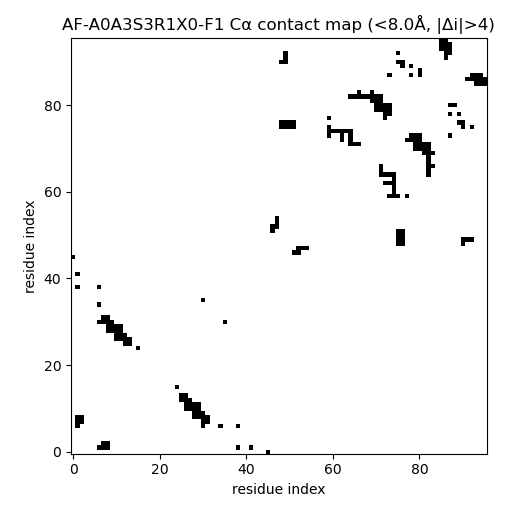TOM 645 C CA . PRO A 1 89 ? 3.057 6.775 -8.328 1.00 85.62 89 PRO A CA 1
ATOM 646 C C . PRO A 1 89 ? 1.722 6.181 -7.850 1.00 85.62 89 PRO A C 1
ATOM 648 O O . PRO A 1 89 ? 1.029 6.817 -7.057 1.00 85.62 89 PRO A O 1
ATOM 651 N N . ASP A 1 90 ? 1.365 4.977 -8.309 1.00 83.31 90 ASP A N 1
ATOM 652 C CA . ASP A 1 90 ? 0.124 4.307 -7.918 1.00 83.31 90 ASP A CA 1
ATOM 653 C C . ASP A 1 90 ? 0.323 3.339 -6.740 1.00 83.31 90 ASP A C 1
ATOM 655 O O . ASP A 1 90 ? -0.247 3.539 -5.665 1.00 83.31 90 ASP A O 1
ATOM 659 N N . CYS A 1 91 ? 1.172 2.316 -6.902 1.00 74.56 91 CYS A N 1
ATOM 660 C CA . CYS A 1 91 ? 1.370 1.288 -5.873 1.00 74.56 91 CYS A CA 1
ATOM 661 C C . CYS A 1 91 ? 2.514 1.585 -4.889 1.00 74.56 91 CYS A C 1
ATOM 663 O O . CYS A 1 91 ? 2.618 0.924 -3.859 1.00 74.56 91 CYS A O 1
ATOM 665 N N . GLY A 1 92 ? 3.368 2.572 -5.177 1.00 80.19 92 GLY A N 1
ATOM 666 C CA . GLY A 1 92 ? 4.484 2.950 -4.307 1.00 80.19 92 GLY A CA 1
ATOM 667 C C . GLY A 1 92 ? 5.697 2.018 -4.353 1.00 80.19 92 GLY A C 1
ATOM 668 O O . GLY A 1 92 ? 6.597 2.184 -3.534 1.00 80.19 92 GLY A O 1
ATOM 669 N N . LEU A 1 93 ? 5.754 1.055 -5.282 1.00 82.12 93 LEU A N 1
ATOM 670 C CA . LEU A 1 93 ? 6.936 0.208 -5.468 1.00 82.12 93 LEU A CA 1
ATOM 671 C C . LEU A 1 93 ? 8.159 1.070 -5.826 1.00 82.12 93 LEU A C 1
ATOM 673 O O . LEU A 1 93 ? 8.120 1.795 -6.817 1.00 82.12 93 LEU A O 1
ATOM 677 N N . CYS A 1 94 ? 9.238 0.979 -5.046 1.00 81.81 94 CYS A N 1
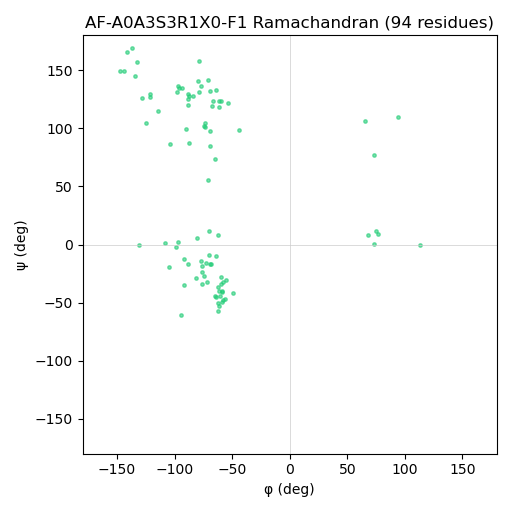ATOM 678 C CA . CYS A 1 94 ? 10.512 1.633 -5.360 1.00 81.81 94 CYS A CA 1
ATOM 679 C C . CYS A 1 94 ? 11.308 0.825 -6.394 1.00 81.81 94 CYS A C 1
ATOM 681 O O . CYS A 1 94 ? 11.357 -0.404 -6.316 1.00 81.81 94 CYS A O 1
ATOM 683 N N . PHE A 1 95 ? 11.959 1.517 -7.333 1.00 78.69 95 PHE A N 1
ATOM 684 C CA . PHE A 1 95 ? 12.716 0.907 -8.438 1.00 78.69 95 PHE A CA 1
ATOM 685 C C . PHE A 1 95 ? 14.241 1.048 -8.305 1.00 78.69 95 PHE A C 1
ATOM 687 O O . PHE A 1 95 ? 14.978 0.583 -9.175 1.00 78.69 95 PHE A O 1
ATOM 694 N N . GLY A 1 96 ? 14.705 1.667 -7.214 1.00 62.97 96 GLY A N 1
ATOM 695 C CA . GLY A 1 96 ? 16.106 1.903 -6.866 1.00 62.97 96 GLY A CA 1
ATOM 696 C C . GLY A 1 96 ? 16.244 2.428 -5.445 1.00 62.97 96 GLY A C 1
ATOM 697 O O . GLY A 1 96 ? 15.320 3.146 -4.999 1.00 62.97 96 GLY A O 1
#

Radius of gyration: 16.79 Å; Cα contacts (8 Å, |Δi|>4): 112; chains: 1; bounding box: 36×24×43 Å

Foldseek 3Di:
DCVVVVFDKDKDFDDDDVDDDDPPGDIDIDGPPVCVVVVVVVVVVLCCQQAVVVDPPCVLVPFDLPLVDQWGADSGHRDIDGSPDQADPRNGHGPD

Solvent-accessible surface area (backbone atoms only — not comparable to full-atom values): 6149 Å² total; per-residue (Å²): 110,56,67,80,75,70,45,74,69,46,83,44,69,72,92,73,74,97,68,83,84,80,91,76,82,67,72,47,73,52,61,56,79,90,47,46,68,61,52,50,57,49,52,53,55,47,51,33,45,51,61,28,72,78,52,85,67,56,87,37,69,83,54,72,74,52,71,88,42,74,57,31,55,38,55,47,61,64,52,78,43,55,43,86,54,61,41,42,91,84,55,59,55,68,80,117

Sequence (96 aa):
MLKREGIPSIAVSEDSNCGQGSCATNLFVQIRKSDLQDVVAILERDHVRSTGLEDHDLSTAGAVIDTAAEQATCPACGYSFSTTEASCPDCGLCFG

Nearest PDB structures (foldseek):
  7qiz-assembly1_BA  TM=3.389E-01  e=6.555E+00  Solanum lycopersicum
  6az1-assembly1_Y  TM=2.787E-01  e=9.177E+00  Leishmania donovani

Secondary structure (DSSP, 8-state):
-TTTTT--EEEEE----S-SS-----EEEEE-GGGHHHHHHHHHHHHHHHH-TT---GGGTT----TTSSEEE-TTT--EEETT-SB-TTT--B--